Protein AF-A0A7S1XA30-F1 (afdb_monomer_lite)

Radius of gyration: 25.54 Å; chains: 1; bounding box: 77×60×71 Å

Secondary structure (DSSP, 8-state):
-----------TTSTT---HHHHHHHHHHHHHH-HHHHHHHHHH---S-HHHHHHHHHHTT-HHHHHHHHHHTT-HHHHHHHHHHHHHHHHHHHHHHHHTT--PPPGGG--------------------TTHHHHHHHHHHHHHHHHHHHHHHHHHH-SSTT-HHHHHHHHHHHHHHH-

InterPro domains:
  IPR045111 Vacuolar protein sorting-associated protein Vps41/Vps8 [PTHR12616] (20-176)

Foldseek 3Di:
DDDDDPPDPPDPPVVPPCQQVNVLVVLLVCLVPPLPCNQVVVVVDDSYDLVSSLVSCVVSVSLLSNLVSCVVVVVLVVSLVSLLVQLLVLLVQLVCLVVVCLDDDDCPVVPDDDDDDDDPDDDDPPPPSPPSVVSSVVSVVSNVVSLVSLVVSLVVPPPDPPPPVSVVSVVSSVVSNVD

Structure (mmCIF, N/CA/C/O backbone):
data_AF-A0A7S1XA30-F1
#
_entry.id   AF-A0A7S1XA30-F1
#
loop_
_atom_site.group_PDB
_atom_site.id
_atom_site.type_symbol
_atom_site.label_atom_id
_atom_site.label_alt_id
_atom_site.label_comp_id
_atom_site.label_asym_id
_atom_site.label_entity_id
_atom_site.label_seq_id
_atom_site.pdbx_PDB_ins_code
_atom_site.Cartn_x
_atom_site.Cartn_y
_atom_site.Cartn_z
_atom_site.occupancy
_atom_site.B_iso_or_equiv
_atom_site.auth_seq_id
_atom_site.auth_comp_id
_atom_site.auth_asym_id
_atom_site.auth_atom_id
_atom_site.pdbx_PDB_model_num
ATOM 1 N N . GLU A 1 1 ? 41.748 -43.671 -12.932 1.00 40.62 1 GLU A N 1
ATOM 2 C CA . GLU A 1 1 ? 41.383 -42.267 -12.679 1.00 40.62 1 GLU A CA 1
ATOM 3 C C . GLU A 1 1 ? 40.830 -41.701 -13.974 1.00 40.62 1 GLU A C 1
ATOM 5 O O . GLU A 1 1 ? 41.580 -41.204 -14.795 1.00 40.62 1 GLU A O 1
ATOM 10 N N . GLU A 1 2 ? 39.534 -41.874 -14.199 1.00 37.91 2 GLU A N 1
ATOM 11 C CA . GLU A 1 2 ? 38.796 -41.146 -15.232 1.00 37.91 2 GLU A CA 1
ATOM 12 C C . GLU A 1 2 ? 37.573 -40.587 -14.508 1.00 37.91 2 GLU A C 1
ATOM 14 O O . GLU A 1 2 ? 36.704 -41.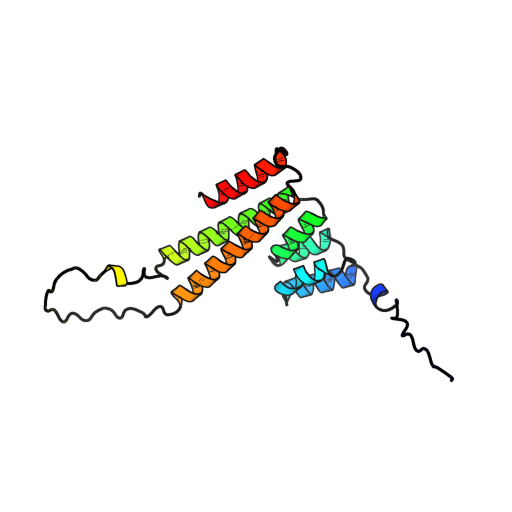339 -14.073 1.00 37.91 2 GLU A O 1
ATOM 19 N N . GLY A 1 3 ? 37.613 -39.287 -14.219 1.00 41.75 3 GLY A N 1
ATOM 20 C CA . GLY A 1 3 ? 36.531 -38.556 -13.576 1.00 41.75 3 GLY A CA 1
ATOM 21 C C . GLY A 1 3 ? 35.708 -37.851 -14.643 1.00 41.75 3 GLY A C 1
ATOM 22 O O . GLY A 1 3 ? 36.200 -36.926 -15.284 1.00 41.75 3 GLY A O 1
ATOM 23 N N . GLU A 1 4 ? 34.474 -38.308 -14.832 1.00 46.12 4 GLU A N 1
ATOM 24 C CA . GLU A 1 4 ? 33.430 -37.593 -15.561 1.00 46.12 4 GLU A CA 1
ATOM 25 C C . GLU A 1 4 ? 33.047 -36.331 -14.779 1.00 46.12 4 GLU A C 1
ATOM 27 O O . GLU A 1 4 ? 32.462 -36.419 -13.699 1.00 46.12 4 GLU A O 1
ATOM 32 N N . ASP A 1 5 ? 33.358 -35.154 -15.321 1.00 39.91 5 ASP A N 1
ATOM 33 C CA . ASP A 1 5 ? 32.868 -33.883 -14.789 1.00 39.91 5 ASP A CA 1
ATOM 34 C C . ASP A 1 5 ? 31.610 -33.466 -15.566 1.00 39.91 5 ASP A C 1
ATOM 36 O O . ASP A 1 5 ? 31.650 -32.756 -16.574 1.00 39.91 5 ASP A O 1
ATOM 40 N N . VAL A 1 6 ? 30.465 -33.983 -15.115 1.00 50.81 6 VAL A N 1
ATOM 41 C CA . VAL A 1 6 ? 29.132 -33.523 -15.517 1.00 50.81 6 VAL A CA 1
ATOM 42 C C . VAL A 1 6 ? 28.823 -32.264 -14.710 1.00 50.81 6 VAL A C 1
ATOM 44 O O . VAL A 1 6 ? 28.138 -32.303 -13.689 1.00 50.81 6 VAL A O 1
ATOM 47 N N . THR A 1 7 ? 29.311 -31.114 -15.172 1.00 49.78 7 THR A N 1
ATOM 48 C CA . THR A 1 7 ? 28.771 -29.829 -14.720 1.00 49.78 7 THR A CA 1
ATOM 49 C C . THR A 1 7 ? 27.597 -29.456 -15.613 1.00 49.78 7 THR A C 1
ATOM 51 O O . THR A 1 7 ? 27.732 -29.065 -16.771 1.00 49.78 7 THR A O 1
ATOM 54 N N . GLY A 1 8 ? 26.402 -29.652 -15.053 1.00 41.84 8 GLY A N 1
ATOM 55 C CA . GLY A 1 8 ? 25.130 -29.286 -15.654 1.00 41.84 8 GLY A CA 1
ATOM 56 C C . GLY A 1 8 ? 25.124 -27.823 -16.082 1.00 41.84 8 GLY A C 1
ATOM 57 O O . GLY A 1 8 ? 24.983 -26.916 -15.261 1.00 41.84 8 GLY A O 1
ATOM 58 N N . GLY A 1 9 ? 25.230 -27.610 -17.393 1.00 38.59 9 GLY A N 1
ATOM 59 C CA . GLY A 1 9 ? 24.891 -26.353 -18.035 1.00 38.59 9 GLY A CA 1
ATOM 60 C C . GLY A 1 9 ? 23.423 -26.054 -17.762 1.00 38.59 9 GLY A C 1
ATOM 61 O O . GLY A 1 9 ? 22.527 -26.601 -18.404 1.00 38.59 9 GLY A O 1
ATOM 62 N N . ARG A 1 10 ? 23.167 -25.205 -16.766 1.00 47.19 10 ARG A N 1
ATOM 63 C CA . ARG A 1 10 ? 21.845 -24.646 -16.504 1.00 47.19 10 ARG A CA 1
ATOM 64 C C . ARG A 1 10 ? 21.447 -23.870 -17.757 1.00 47.19 10 ARG A C 1
ATOM 66 O O . ARG A 1 10 ? 22.035 -22.839 -18.066 1.00 47.19 10 ARG A O 1
ATOM 73 N N . SER A 1 11 ? 20.515 -24.442 -18.513 1.00 41.44 11 SER A N 1
ATOM 74 C CA . SER A 1 11 ? 20.101 -23.942 -19.820 1.00 41.44 11 SER A CA 1
ATOM 75 C C . SER A 1 11 ? 19.668 -22.469 -19.729 1.00 41.44 11 SER A C 1
ATOM 77 O O . SER A 1 11 ? 18.714 -22.175 -19.005 1.00 41.44 11 SER A O 1
ATOM 79 N N . PRO A 1 12 ? 20.314 -21.536 -20.455 1.00 46.25 12 PRO A N 1
ATOM 80 C CA . PRO A 1 12 ? 19.911 -20.128 -20.489 1.00 46.25 12 PRO A CA 1
ATOM 81 C C . PRO A 1 12 ? 18.629 -19.890 -21.313 1.00 46.25 12 PRO A C 1
ATOM 83 O O . PRO A 1 12 ? 18.153 -18.763 -21.400 1.00 46.25 12 PRO A O 1
ATOM 86 N N . ALA A 1 13 ? 18.052 -20.935 -21.919 1.00 42.06 13 ALA A N 1
ATOM 87 C CA . ALA A 1 13 ? 16.933 -20.816 -22.853 1.00 42.06 13 ALA A CA 1
ATOM 88 C C . ALA A 1 13 ? 15.549 -20.685 -22.189 1.00 42.06 13 ALA A C 1
ATOM 90 O O . ALA A 1 13 ? 14.636 -20.150 -22.808 1.00 42.06 13 ALA A O 1
ATOM 91 N N . ALA A 1 14 ? 15.368 -21.145 -20.945 1.00 44.53 14 ALA A N 1
ATOM 92 C CA . ALA A 1 14 ? 14.054 -21.088 -20.289 1.00 44.53 14 ALA A CA 1
ATOM 93 C C . ALA A 1 14 ? 13.674 -19.664 -19.847 1.00 44.53 14 ALA A C 1
ATOM 95 O O . ALA A 1 14 ? 12.500 -19.309 -19.843 1.00 44.53 14 ALA A O 1
ATOM 96 N N . SER A 1 15 ? 14.667 -18.835 -19.519 1.00 50.72 15 SER A N 1
ATOM 97 C CA . SER A 1 15 ? 14.459 -17.466 -19.033 1.00 50.72 15 SER A CA 1
ATOM 98 C C . SER A 1 15 ? 14.214 -16.447 -20.152 1.00 50.72 15 SER A C 1
ATOM 100 O O . SER A 1 15 ? 13.807 -15.328 -19.868 1.00 50.72 15 SER A O 1
ATOM 102 N N . ALA A 1 16 ? 14.469 -16.816 -21.412 1.00 48.78 16 ALA A N 1
ATOM 103 C CA . ALA A 1 16 ? 14.397 -15.918 -22.568 1.00 48.78 16 ALA A CA 1
ATOM 104 C C . ALA A 1 16 ? 13.081 -16.024 -23.369 1.00 48.78 16 ALA A C 1
ATOM 106 O O . ALA A 1 16 ? 12.944 -15.356 -24.387 1.00 48.78 16 ALA A O 1
ATOM 107 N N . LEU A 1 17 ? 12.134 -16.874 -22.948 1.00 46.94 17 LEU A N 1
ATOM 108 C CA . LEU A 1 17 ? 10.893 -17.171 -23.689 1.00 46.94 17 LEU A CA 1
ATOM 109 C C . LEU A 1 17 ? 9.625 -16.533 -23.103 1.00 46.94 17 LEU A C 1
ATOM 111 O O . LEU A 1 17 ? 8.539 -16.732 -23.643 1.00 46.94 17 LEU A O 1
ATOM 115 N N . LEU A 1 18 ? 9.733 -15.786 -22.005 1.00 58.75 18 LEU A N 1
ATOM 116 C CA . LEU A 1 18 ? 8.613 -15.001 -21.499 1.00 58.75 18 LEU A CA 1
ATOM 117 C C . LEU A 1 18 ? 8.739 -13.592 -22.065 1.00 58.75 18 LEU A C 1
ATOM 119 O O . LEU A 1 18 ? 9.424 -12.749 -21.494 1.00 58.75 18 LEU A O 1
ATOM 123 N N . ASP A 1 19 ? 8.091 -13.362 -23.206 1.00 77.81 19 ASP A N 1
ATOM 124 C CA . ASP A 1 19 ? 7.884 -12.012 -23.726 1.00 77.81 19 ASP A CA 1
ATOM 125 C C . ASP A 1 19 ? 7.314 -11.112 -22.612 1.00 77.81 19 ASP A C 1
ATOM 127 O O . ASP A 1 19 ? 6.491 -11.576 -21.814 1.00 77.81 19 ASP A O 1
ATOM 131 N N . ASP A 1 20 ? 7.690 -9.825 -22.580 1.00 78.19 20 ASP A N 1
ATOM 132 C CA . ASP A 1 20 ? 7.172 -8.839 -21.609 1.00 78.19 20 ASP A CA 1
ATOM 133 C C . ASP A 1 20 ? 5.640 -8.927 -21.468 1.00 78.19 20 ASP A C 1
ATOM 135 O O . ASP A 1 20 ? 5.100 -8.899 -20.363 1.00 78.19 20 ASP A O 1
ATOM 139 N N . SER A 1 21 ? 4.939 -9.119 -22.592 1.00 82.44 21 SER A N 1
ATOM 140 C CA . SER A 1 21 ? 3.479 -9.251 -22.661 1.00 82.44 21 SER A CA 1
ATOM 141 C C . SER A 1 21 ? 2.942 -10.510 -21.971 1.00 82.44 21 SER A C 1
ATOM 143 O O . SER A 1 21 ? 1.859 -10.486 -21.383 1.00 82.44 21 SER A O 1
ATOM 145 N N . THR A 1 22 ? 3.690 -11.613 -22.013 1.00 86.12 22 THR A N 1
ATOM 146 C CA . THR A 1 22 ? 3.327 -12.862 -21.332 1.00 86.12 22 THR A CA 1
ATOM 147 C C . THR A 1 22 ? 3.497 -12.702 -19.826 1.00 86.12 22 THR A C 1
ATOM 149 O O . THR A 1 22 ? 2.633 -13.140 -19.062 1.00 86.12 22 THR A O 1
ATOM 152 N N . CYS A 1 23 ? 4.563 -12.022 -19.395 1.00 86.56 23 CYS A N 1
ATOM 153 C CA . CYS A 1 23 ? 4.779 -11.710 -17.985 1.00 86.56 23 CYS A CA 1
ATOM 154 C C . CYS A 1 23 ? 3.691 -10.769 -17.438 1.00 86.56 23 CYS A C 1
ATOM 156 O O . CYS A 1 23 ? 3.100 -11.046 -16.396 1.00 86.56 23 CYS A O 1
ATOM 158 N N . GLU A 1 24 ? 3.336 -9.714 -18.178 1.00 87.62 24 GLU A N 1
ATOM 159 C CA . GLU A 1 24 ? 2.239 -8.801 -17.825 1.00 87.62 24 GLU A CA 1
ATOM 160 C C . GLU A 1 24 ? 0.896 -9.530 -17.672 1.00 87.62 24 GLU A C 1
ATOM 162 O O . GLU A 1 24 ? 0.161 -9.307 -16.704 1.00 87.62 24 GLU A O 1
ATOM 167 N N . GLN A 1 25 ? 0.572 -10.427 -18.608 1.00 89.94 25 GLN A N 1
ATOM 168 C CA . GLN A 1 25 ? -0.655 -11.218 -18.541 1.00 89.94 25 GLN A CA 1
ATOM 169 C C . GLN A 1 25 ? -0.645 -12.164 -17.336 1.00 89.94 25 GLN A C 1
ATOM 171 O O . GLN A 1 25 ? -1.673 -12.324 -16.672 1.00 89.94 25 GLN A O 1
ATOM 176 N N . TYR A 1 26 ? 0.503 -12.773 -17.038 1.00 91.56 26 TYR A N 1
ATOM 177 C CA . TYR A 1 26 ? 0.666 -13.627 -15.868 1.00 91.56 26 TYR A CA 1
ATOM 178 C C . TYR A 1 26 ? 0.468 -12.843 -14.566 1.00 91.56 26 TYR A C 1
ATOM 180 O O . TYR A 1 26 ? -0.347 -13.252 -13.740 1.00 91.56 26 TYR A O 1
ATOM 188 N N . ILE A 1 27 ? 1.103 -11.675 -14.428 1.00 91.81 27 ILE A N 1
ATOM 189 C CA . ILE A 1 27 ? 0.928 -10.784 -13.271 1.00 91.81 27 ILE A CA 1
ATOM 190 C C . ILE A 1 27 ? -0.541 -10.375 -13.131 1.00 91.81 27 ILE A C 1
ATOM 192 O O . ILE A 1 27 ? -1.098 -10.468 -12.042 1.00 91.81 27 ILE A O 1
ATOM 196 N N . ARG A 1 28 ? -1.219 -10.013 -14.227 1.00 92.50 28 ARG A N 1
ATOM 197 C CA . ARG A 1 28 ? -2.654 -9.683 -14.198 1.00 92.50 28 ARG A CA 1
ATOM 198 C C . ARG A 1 28 ? -3.510 -10.853 -13.704 1.00 92.50 28 ARG A C 1
ATOM 200 O O . ARG A 1 28 ? -4.443 -10.652 -12.926 1.00 92.50 28 ARG A O 1
ATOM 207 N N . LEU A 1 29 ? -3.206 -12.078 -14.135 1.00 94.12 29 LEU A N 1
ATOM 208 C CA . LEU A 1 29 ? -3.872 -13.275 -13.616 1.00 94.12 29 LEU A CA 1
ATOM 209 C C . LEU A 1 29 ? -3.573 -13.473 -12.127 1.00 94.12 29 LEU A C 1
ATOM 211 O O . LEU A 1 29 ? -4.499 -13.738 -11.361 1.00 94.12 29 LEU A O 1
ATOM 215 N N . MET A 1 30 ? -2.321 -13.306 -11.702 1.00 93.88 30 MET A N 1
ATOM 216 C CA . MET A 1 30 ? -1.951 -13.394 -10.290 1.00 93.88 30 MET A CA 1
ATOM 217 C C . MET A 1 30 ? -2.692 -12.358 -9.447 1.00 93.88 30 MET A C 1
ATOM 219 O O . MET A 1 30 ? -3.243 -12.726 -8.418 1.00 93.88 30 MET A O 1
ATOM 223 N N . CYS A 1 31 ? -2.817 -11.109 -9.900 1.00 94.06 31 CYS A N 1
ATOM 224 C CA . CYS A 1 31 ? -3.597 -10.088 -9.198 1.00 94.06 31 CYS A CA 1
ATOM 225 C C . CYS A 1 31 ? -5.046 -10.534 -8.947 1.00 94.06 31 CYS A C 1
ATOM 227 O O . CYS A 1 31 ? -5.610 -10.247 -7.894 1.00 94.06 31 CYS A O 1
ATOM 229 N N . ARG A 1 32 ? -5.642 -11.278 -9.887 1.00 94.50 32 ARG A N 1
ATOM 230 C CA . ARG A 1 32 ? -7.017 -11.774 -9.771 1.00 94.50 32 ARG A CA 1
ATOM 231 C C . ARG A 1 32 ? -7.153 -13.032 -8.912 1.00 94.50 32 ARG A C 1
ATOM 233 O O . ARG A 1 32 ? -8.148 -13.167 -8.203 1.00 94.50 32 ARG A O 1
ATOM 240 N N . PHE A 1 33 ? -6.231 -13.981 -9.044 1.00 94.06 33 PHE A N 1
ATOM 241 C CA . PHE A 1 33 ? -6.378 -15.327 -8.473 1.00 94.06 33 PHE A CA 1
ATOM 242 C C . PHE A 1 33 ? -5.520 -15.563 -7.224 1.00 94.06 33 PHE A C 1
ATOM 244 O O . PHE A 1 33 ? -5.934 -16.321 -6.349 1.00 94.06 33 PHE A O 1
ATOM 251 N N . SER A 1 34 ? -4.378 -14.884 -7.119 1.00 93.44 34 SER A N 1
ATOM 252 C CA . SER A 1 34 ? -3.384 -15.035 -6.050 1.00 93.44 34 SER A CA 1
ATOM 253 C C . SER A 1 34 ? -2.714 -13.691 -5.704 1.00 93.44 34 SER A C 1
ATOM 255 O O . SER A 1 34 ? -1.502 -13.542 -5.873 1.00 93.44 34 SER A O 1
ATOM 257 N N . PRO A 1 35 ? -3.464 -12.687 -5.204 1.00 91.06 35 PRO A N 1
ATOM 258 C CA . PRO A 1 35 ? -2.938 -11.335 -4.987 1.00 91.06 35 PRO A CA 1
ATOM 259 C C . PRO A 1 35 ? -1.759 -11.285 -4.002 1.00 91.06 35 PRO A C 1
ATOM 261 O O . PRO A 1 35 ? -0.887 -10.436 -4.131 1.00 91.06 35 PRO A O 1
ATOM 264 N N . ARG A 1 36 ? -1.692 -12.227 -3.051 1.00 90.69 36 ARG A N 1
ATOM 265 C CA . ARG A 1 36 ? -0.623 -12.310 -2.038 1.00 90.69 36 ARG A CA 1
ATOM 266 C C . ARG A 1 36 ? 0.747 -12.685 -2.605 1.00 90.69 36 ARG A C 1
ATOM 268 O O . ARG A 1 36 ? 1.758 -12.357 -1.996 1.00 90.69 36 ARG A O 1
ATOM 275 N N . ASP A 1 37 ? 0.774 -13.360 -3.750 1.00 92.00 37 ASP A N 1
ATOM 276 C CA . ASP A 1 37 ? 2.010 -13.853 -4.363 1.00 92.00 37 ASP A CA 1
ATOM 277 C C . ASP A 1 37 ? 2.582 -12.858 -5.386 1.00 92.00 37 ASP A C 1
ATOM 279 O O . ASP A 1 37 ? 3.700 -13.033 -5.869 1.00 92.00 37 ASP A O 1
ATOM 283 N N . VAL A 1 38 ? 1.839 -11.788 -5.701 1.00 93.88 38 VAL A N 1
ATOM 284 C CA . VAL A 1 38 ? 2.231 -10.784 -6.700 1.00 93.88 38 VAL A CA 1
ATOM 285 C C . VAL A 1 38 ? 3.498 -10.049 -6.271 1.00 93.88 38 VAL A C 1
ATOM 287 O O . VAL A 1 38 ? 4.439 -9.961 -7.054 1.00 93.88 38 VAL A O 1
ATOM 290 N N . LEU A 1 39 ? 3.553 -9.536 -5.038 1.00 92.19 39 LEU A N 1
ATOM 291 C CA . LEU A 1 39 ? 4.723 -8.798 -4.556 1.00 92.19 39 LEU A CA 1
ATOM 292 C C . LEU A 1 39 ? 6.000 -9.666 -4.526 1.00 92.19 39 LEU A C 1
ATOM 294 O O . LEU A 1 39 ? 6.998 -9.223 -5.094 1.00 92.19 39 LEU A O 1
ATOM 298 N N . PRO A 1 40 ? 6.002 -10.889 -3.949 1.00 92.81 40 PRO A N 1
ATOM 299 C CA . PRO A 1 40 ? 7.153 -11.791 -4.034 1.00 92.81 40 PRO A CA 1
ATOM 300 C C . PRO A 1 40 ? 7.628 -12.025 -5.472 1.00 92.81 40 PRO A C 1
ATOM 302 O O . PRO A 1 40 ? 8.816 -11.896 -5.758 1.00 92.81 40 PRO A O 1
ATOM 305 N N . PHE A 1 41 ? 6.698 -12.270 -6.399 1.00 91.81 41 PHE A N 1
ATOM 306 C CA . PHE A 1 41 ? 7.029 -12.477 -7.807 1.00 91.81 41 PHE A CA 1
ATOM 307 C C . PHE A 1 41 ? 7.686 -11.242 -8.442 1.00 91.81 41 PHE A C 1
ATOM 309 O O . PHE A 1 41 ? 8.704 -11.361 -9.122 1.00 91.81 41 PHE A O 1
ATOM 316 N N . LEU A 1 42 ? 7.155 -10.043 -8.185 1.00 91.56 42 LEU A N 1
ATOM 317 C CA . LEU A 1 42 ? 7.733 -8.787 -8.680 1.00 91.56 42 LEU A CA 1
ATOM 318 C C . LEU A 1 42 ? 9.123 -8.486 -8.095 1.00 91.56 42 LEU A C 1
ATOM 320 O O . LEU A 1 42 ? 9.888 -7.745 -8.704 1.00 91.56 42 LEU A O 1
ATOM 324 N N . MET A 1 43 ? 9.447 -9.021 -6.915 1.00 89.56 43 MET A N 1
ATOM 325 C CA . MET A 1 43 ? 10.771 -8.874 -6.306 1.00 89.56 43 MET A CA 1
ATOM 326 C C . MET A 1 43 ? 11.797 -9.871 -6.861 1.00 89.56 43 MET A C 1
ATOM 328 O O . MET A 1 43 ? 12.985 -9.554 -6.901 1.00 89.56 43 MET A O 1
ATOM 332 N N . GLU A 1 44 ? 11.360 -11.068 -7.253 1.00 89.56 44 GLU A N 1
ATOM 333 C CA . GLU A 1 44 ? 12.227 -12.136 -7.775 1.00 89.56 44 GLU A CA 1
ATOM 334 C C . GLU A 1 44 ? 12.496 -12.013 -9.280 1.00 89.56 44 GLU A C 1
ATOM 336 O O . GLU A 1 44 ? 13.536 -12.461 -9.770 1.00 89.56 44 GLU A O 1
ATOM 341 N N . HIS A 1 45 ? 11.572 -11.398 -10.014 1.00 86.06 45 HIS A N 1
ATOM 342 C CA . HIS A 1 45 ? 11.659 -11.216 -11.456 1.00 86.06 45 HIS A CA 1
ATOM 343 C C . HIS A 1 45 ? 11.853 -9.740 -11.815 1.00 86.06 45 HIS A C 1
ATOM 345 O O . HIS A 1 45 ? 11.411 -8.851 -11.102 1.00 86.06 45 HIS A O 1
ATOM 351 N N . GLU A 1 46 ? 12.504 -9.459 -12.945 1.00 79.06 46 GLU A N 1
ATOM 352 C CA . GLU A 1 46 ? 12.667 -8.081 -13.453 1.00 79.06 46 GLU A CA 1
ATOM 353 C C . GLU A 1 46 ? 12.182 -7.904 -14.897 1.00 79.06 46 GLU A C 1
ATOM 355 O O . GLU A 1 46 ? 12.171 -6.798 -15.431 1.00 79.06 46 GLU A O 1
ATOM 360 N N . THR A 1 47 ? 11.759 -8.990 -15.541 1.00 82.75 47 THR A N 1
ATOM 361 C CA . THR A 1 47 ? 11.306 -9.012 -16.934 1.00 82.75 47 THR A CA 1
ATOM 362 C C . THR A 1 47 ? 9.821 -8.672 -17.009 1.00 82.75 47 THR A C 1
ATOM 364 O O . THR A 1 47 ? 8.983 -9.553 -17.193 1.00 82.75 47 THR A O 1
ATOM 367 N N . TYR A 1 48 ? 9.474 -7.409 -16.770 1.00 88.00 48 TYR A N 1
ATOM 368 C CA . TYR A 1 48 ? 8.114 -6.887 -16.917 1.00 88.00 48 TYR A CA 1
ATOM 369 C C . TYR A 1 48 ? 8.132 -5.365 -17.086 1.00 88.00 48 TYR A C 1
ATOM 371 O O . TYR A 1 48 ? 9.118 -4.699 -16.768 1.00 88.00 48 TYR A O 1
ATOM 379 N N . ARG A 1 49 ? 7.013 -4.782 -17.530 1.00 89.75 49 ARG A N 1
ATOM 380 C CA . ARG A 1 49 ? 6.843 -3.323 -17.607 1.00 89.75 49 ARG A CA 1
ATOM 381 C C . ARG A 1 49 ? 6.157 -2.792 -16.347 1.00 89.75 49 ARG A C 1
ATOM 383 O O . ARG A 1 49 ? 4.971 -3.073 -16.153 1.00 89.75 49 ARG A O 1
ATOM 390 N N . PRO A 1 50 ? 6.842 -1.996 -15.499 1.00 90.88 50 PRO A N 1
ATOM 391 C CA . PRO A 1 50 ? 6.284 -1.553 -14.221 1.00 90.88 50 PRO A CA 1
ATOM 392 C C . PRO A 1 50 ? 4.965 -0.783 -14.348 1.00 90.88 50 PRO A C 1
ATOM 394 O O . PRO A 1 50 ? 4.064 -1.001 -13.548 1.00 90.88 50 PRO A O 1
ATOM 397 N N . ALA A 1 51 ? 4.815 0.056 -15.378 1.00 91.25 51 ALA A N 1
ATOM 398 C CA . ALA A 1 51 ? 3.610 0.861 -15.585 1.00 91.25 51 ALA A CA 1
ATOM 399 C C . ALA A 1 51 ?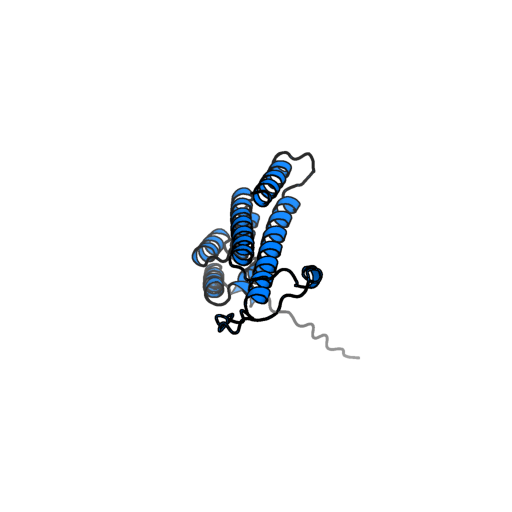 2.362 0.013 -15.901 1.00 91.25 51 ALA A C 1
ATOM 401 O O . ALA A 1 51 ? 1.285 0.266 -15.363 1.00 91.25 51 ALA A O 1
ATOM 402 N N . GLU A 1 52 ? 2.503 -1.020 -16.738 1.00 91.00 52 GLU A N 1
ATOM 403 C CA . GLU A 1 52 ? 1.395 -1.921 -17.084 1.00 91.00 52 GLU A CA 1
ATOM 404 C C . GLU A 1 52 ? 1.016 -2.821 -15.906 1.00 91.00 52 GLU A C 1
ATOM 406 O O . GLU A 1 52 ? -0.168 -3.022 -15.622 1.00 91.00 52 GLU A O 1
ATOM 411 N N . CYS A 1 53 ? 2.021 -3.304 -15.169 1.00 92.44 53 CYS A N 1
ATOM 412 C CA . CYS A 1 53 ? 1.810 -4.096 -13.961 1.00 92.44 53 CYS A CA 1
ATOM 413 C C . CYS A 1 53 ? 1.150 -3.261 -12.857 1.00 92.44 53 CYS A C 1
ATOM 415 O O . CYS A 1 53 ? 0.243 -3.747 -12.188 1.00 92.44 53 CYS A O 1
ATOM 417 N N . LEU A 1 54 ? 1.536 -1.988 -12.709 1.00 94.25 54 LEU A N 1
ATOM 418 C CA . LEU A 1 54 ? 0.942 -1.074 -11.734 1.00 94.25 54 LEU A CA 1
ATOM 419 C C . LEU A 1 54 ? -0.552 -0.887 -11.998 1.00 94.25 54 LEU A C 1
ATOM 421 O O . LEU A 1 54 ? -1.348 -0.967 -11.064 1.00 94.25 54 LEU A O 1
ATOM 425 N N . ARG A 1 55 ? -0.940 -0.707 -13.266 1.00 93.69 55 ARG A N 1
ATOM 426 C CA . ARG A 1 55 ? -2.352 -0.610 -13.650 1.00 93.69 55 ARG A CA 1
ATOM 427 C C . ARG A 1 55 ? -3.125 -1.872 -13.261 1.00 93.69 55 ARG A C 1
ATOM 429 O O . ARG A 1 55 ? -4.185 -1.761 -12.657 1.00 93.69 55 ARG A O 1
ATOM 436 N N . ALA A 1 56 ? -2.577 -3.056 -13.539 1.00 93.12 56 ALA A N 1
ATOM 437 C CA . ALA A 1 56 ? -3.208 -4.318 -13.149 1.00 93.12 56 ALA A CA 1
ATOM 438 C C . ALA A 1 56 ? -3.335 -4.462 -11.619 1.00 93.12 56 ALA A C 1
ATOM 440 O O . ALA A 1 56 ? -4.386 -4.870 -11.124 1.00 93.12 56 ALA A O 1
ATOM 441 N N . CYS A 1 57 ? -2.303 -4.081 -10.858 1.00 94.44 57 CYS A N 1
ATOM 442 C CA . CYS A 1 57 ? -2.350 -4.092 -9.395 1.00 94.44 57 CYS A CA 1
ATOM 443 C C . CYS A 1 57 ? -3.424 -3.138 -8.852 1.00 94.44 57 CYS A C 1
ATOM 445 O O . CYS A 1 57 ? -4.164 -3.513 -7.946 1.00 94.44 57 CYS A O 1
ATOM 447 N N . GLN A 1 58 ? -3.551 -1.935 -9.419 1.00 92.94 58 GLN A N 1
ATOM 448 C CA . GLN A 1 58 ? -4.568 -0.953 -9.024 1.00 92.94 58 GLN A CA 1
ATOM 449 C C . GLN A 1 58 ? -5.992 -1.407 -9.375 1.00 92.94 58 GLN A C 1
ATOM 451 O O . GLN A 1 58 ? -6.899 -1.237 -8.564 1.00 92.94 58 GLN A O 1
ATOM 456 N N . GLU A 1 59 ? -6.195 -2.021 -10.545 1.00 94.19 59 GLU A N 1
ATOM 457 C CA . GLU A 1 59 ? -7.494 -2.574 -10.965 1.00 94.19 59 GLU A CA 1
ATOM 458 C C . GLU A 1 59 ? -8.005 -3.675 -10.018 1.00 94.19 59 GLU A C 1
ATOM 460 O O . GLU A 1 59 ? -9.215 -3.841 -9.855 1.00 94.19 59 GLU A O 1
ATOM 465 N N . HIS A 1 60 ? -7.092 -4.412 -9.381 1.00 92.56 60 HIS A N 1
ATOM 466 C CA . HIS A 1 60 ? -7.396 -5.527 -8.482 1.00 92.56 60 HIS A CA 1
ATOM 467 C C . HIS A 1 60 ? -7.174 -5.218 -6.988 1.00 92.56 60 HIS A C 1
ATOM 469 O O . HIS A 1 60 ? -7.254 -6.131 -6.171 1.00 92.56 60 HIS A O 1
ATOM 475 N N . ASP A 1 61 ? -6.911 -3.957 -6.626 1.00 90.62 61 ASP A N 1
ATOM 476 C CA . ASP A 1 61 ? -6.617 -3.503 -5.252 1.00 90.62 61 ASP A CA 1
ATOM 477 C C . ASP A 1 61 ? -5.452 -4.255 -4.563 1.00 90.62 61 ASP A C 1
ATOM 479 O O . ASP A 1 61 ? -5.429 -4.467 -3.348 1.00 90.62 61 ASP A O 1
ATOM 483 N N . VAL A 1 62 ? -4.439 -4.654 -5.342 1.00 92.81 62 VAL A N 1
ATOM 484 C CA . VAL A 1 62 ? -3.198 -5.270 -4.838 1.00 92.81 62 VAL A CA 1
ATOM 485 C C . VAL A 1 62 ? -2.225 -4.165 -4.422 1.00 92.81 62 VAL A C 1
ATOM 487 O O . VAL A 1 62 ? -1.299 -3.791 -5.149 1.00 92.81 62 VAL A O 1
ATOM 490 N N . ARG A 1 63 ? -2.511 -3.567 -3.265 1.00 91.25 63 ARG A N 1
ATOM 491 C CA . ARG A 1 63 ? -1.889 -2.316 -2.803 1.00 91.25 63 ARG A CA 1
ATOM 492 C C . ARG A 1 63 ? -0.398 -2.433 -2.498 1.00 91.25 63 ARG A C 1
ATOM 494 O O . ARG A 1 63 ? 0.362 -1.540 -2.856 1.00 91.25 63 ARG A O 1
ATOM 501 N N . ASP A 1 64 ? 0.035 -3.531 -1.897 1.00 90.25 64 ASP A N 1
ATOM 502 C CA . ASP A 1 64 ? 1.440 -3.805 -1.575 1.00 90.25 64 ASP A CA 1
ATOM 503 C C . ASP A 1 64 ? 2.322 -3.882 -2.834 1.00 90.25 64 ASP A C 1
ATOM 505 O O . ASP A 1 64 ? 3.362 -3.222 -2.914 1.00 90.25 64 ASP A O 1
ATOM 509 N N . ALA A 1 65 ? 1.864 -4.606 -3.856 1.00 92.75 65 ALA A N 1
ATOM 510 C CA . ALA A 1 65 ? 2.516 -4.670 -5.160 1.00 92.75 65 ALA A CA 1
ATOM 511 C C . ALA A 1 65 ? 2.483 -3.320 -5.894 1.00 92.75 65 ALA A C 1
ATOM 513 O O . ALA A 1 65 ? 3.472 -2.932 -6.518 1.00 92.75 65 ALA A O 1
ATOM 514 N N . ALA A 1 66 ? 1.370 -2.582 -5.811 1.00 93.38 66 ALA A N 1
ATOM 515 C CA . ALA A 1 66 ? 1.259 -1.255 -6.411 1.00 93.38 66 ALA A CA 1
ATOM 516 C C . ALA A 1 66 ? 2.271 -0.272 -5.799 1.00 93.38 66 ALA A C 1
ATOM 518 O O . ALA A 1 66 ? 3.022 0.363 -6.536 1.00 93.38 66 ALA A O 1
ATOM 519 N N . VAL A 1 67 ? 2.352 -0.201 -4.466 1.00 92.44 67 VAL A N 1
ATOM 520 C CA . VAL A 1 67 ? 3.322 0.639 -3.739 1.00 92.44 67 VAL A CA 1
ATOM 521 C C . VAL A 1 67 ? 4.756 0.302 -4.153 1.00 92.44 67 VAL A C 1
ATOM 523 O O . VAL A 1 67 ? 5.524 1.206 -4.478 1.00 92.44 67 VAL A O 1
ATOM 526 N N . TYR A 1 68 ? 5.100 -0.987 -4.224 1.00 91.50 68 TYR A N 1
ATOM 527 C CA . TYR A 1 68 ? 6.422 -1.432 -4.670 1.00 91.50 68 TYR A CA 1
ATOM 528 C C . TYR A 1 68 ? 6.760 -0.960 -6.093 1.00 91.50 68 TYR A C 1
ATOM 530 O O . TYR A 1 68 ? 7.855 -0.450 -6.345 1.00 91.50 68 TYR A O 1
ATOM 538 N N . LEU A 1 69 ? 5.822 -1.099 -7.034 1.00 93.25 69 LEU A N 1
ATOM 539 C CA . LEU A 1 69 ? 6.021 -0.664 -8.419 1.00 93.25 69 LEU A CA 1
ATOM 540 C C . LEU A 1 69 ? 6.153 0.858 -8.531 1.00 93.25 69 LEU A C 1
ATOM 542 O O . LEU A 1 69 ? 6.994 1.332 -9.294 1.00 93.25 69 LEU A O 1
ATOM 546 N N . MET A 1 70 ? 5.384 1.615 -7.746 1.00 91.81 70 MET A N 1
ATOM 547 C CA . MET A 1 70 ? 5.493 3.075 -7.677 1.00 91.81 70 MET A CA 1
ATOM 548 C C . MET A 1 70 ? 6.873 3.506 -7.161 1.00 91.81 70 MET A C 1
ATOM 550 O O . MET A 1 70 ? 7.513 4.354 -7.784 1.00 91.81 70 MET A O 1
ATOM 554 N N . GLU A 1 71 ? 7.392 2.858 -6.109 1.00 90.06 71 GLU A N 1
ATOM 555 C CA . GLU A 1 71 ? 8.758 3.101 -5.624 1.00 90.06 71 GLU A CA 1
ATOM 556 C C . GLU A 1 71 ? 9.812 2.779 -6.695 1.00 90.06 71 GLU A C 1
ATOM 558 O O . GLU A 1 71 ? 10.725 3.578 -6.911 1.00 90.06 71 GLU A O 1
ATOM 563 N N . ARG A 1 72 ? 9.674 1.658 -7.423 1.00 89.38 72 ARG A N 1
ATOM 564 C CA . ARG A 1 72 ? 10.593 1.318 -8.531 1.00 89.38 72 ARG A CA 1
ATOM 565 C C . ARG A 1 72 ? 10.553 2.333 -9.671 1.00 89.38 72 ARG A C 1
ATOM 567 O O . ARG A 1 72 ? 11.573 2.553 -10.318 1.00 89.38 72 ARG A O 1
ATOM 574 N N . MET A 1 73 ? 9.392 2.923 -9.935 1.00 90.81 73 MET A N 1
ATOM 575 C CA . MET A 1 73 ? 9.216 3.956 -10.959 1.00 90.81 73 MET A CA 1
ATOM 576 C C . MET A 1 73 ? 9.691 5.345 -10.503 1.00 90.81 73 MET A C 1
ATOM 578 O O . MET A 1 73 ? 9.725 6.265 -11.318 1.00 90.81 73 MET A O 1
ATOM 582 N N . GLY A 1 74 ? 10.063 5.503 -9.229 1.00 86.94 74 GLY A N 1
ATOM 583 C CA . GLY A 1 74 ? 10.462 6.781 -8.640 1.00 86.94 74 GLY A CA 1
ATOM 584 C C . GLY A 1 74 ? 9.293 7.661 -8.186 1.00 86.94 74 GLY A C 1
ATOM 585 O O . GLY A 1 74 ? 9.525 8.782 -7.737 1.00 86.94 74 GLY A O 1
ATOM 586 N N . ASP A 1 75 ? 8.051 7.172 -8.247 1.00 89.38 75 ASP A N 1
ATOM 587 C CA . ASP A 1 75 ? 6.875 7.864 -7.704 1.00 89.38 75 ASP A CA 1
ATOM 588 C C . ASP A 1 75 ? 6.738 7.599 -6.196 1.00 89.38 75 ASP A C 1
ATOM 590 O O . ASP A 1 75 ? 5.840 6.901 -5.716 1.00 89.38 75 ASP A O 1
ATOM 594 N N . VAL A 1 76 ? 7.681 8.153 -5.433 1.00 87.12 76 VAL A N 1
ATOM 595 C CA . VAL A 1 76 ? 7.738 8.003 -3.972 1.00 87.12 76 VAL A CA 1
ATOM 596 C C . VAL A 1 76 ? 6.514 8.627 -3.306 1.00 87.12 76 VAL A C 1
ATOM 598 O O . VAL A 1 76 ? 5.939 8.039 -2.392 1.00 87.12 76 VAL A O 1
ATOM 601 N N . GLN A 1 77 ? 6.091 9.803 -3.773 1.00 86.69 77 GLN A N 1
ATOM 602 C CA . GLN A 1 77 ? 4.966 10.533 -3.189 1.00 86.69 77 GLN A CA 1
ATOM 603 C C . GLN A 1 77 ? 3.645 9.789 -3.405 1.00 86.69 77 GLN A C 1
ATOM 605 O O . GLN A 1 77 ? 2.851 9.662 -2.472 1.00 86.69 77 GLN A O 1
ATOM 610 N N . GLY A 1 78 ? 3.416 9.228 -4.595 1.00 89.25 78 GLY A N 1
ATOM 611 C CA . GLY A 1 78 ? 2.243 8.400 -4.860 1.00 89.25 78 GLY A CA 1
ATOM 612 C C . GLY A 1 78 ? 2.254 7.082 -4.077 1.00 89.25 78 GLY A C 1
ATOM 613 O O . GLY A 1 78 ? 1.219 6.691 -3.520 1.00 89.25 78 GLY A O 1
ATOM 614 N N . ALA A 1 79 ? 3.416 6.427 -3.972 1.00 91.06 79 ALA A N 1
ATOM 615 C CA . ALA A 1 79 ? 3.588 5.219 -3.162 1.00 91.06 79 ALA A CA 1
ATOM 616 C C . ALA A 1 79 ? 3.256 5.494 -1.686 1.00 91.06 79 ALA A C 1
ATOM 618 O O . ALA A 1 79 ? 2.467 4.778 -1.060 1.00 91.06 79 ALA A O 1
ATOM 619 N N . PHE A 1 80 ? 3.796 6.589 -1.149 1.00 90.44 80 PHE A N 1
ATOM 620 C CA . PHE A 1 80 ? 3.567 7.007 0.225 1.00 90.44 80 PHE A CA 1
ATOM 621 C C . PHE A 1 80 ? 2.112 7.410 0.477 1.00 90.44 80 PHE A C 1
ATOM 623 O O . PHE A 1 80 ? 1.509 6.950 1.446 1.00 90.44 80 PHE A O 1
ATOM 630 N N . ALA A 1 81 ? 1.500 8.188 -0.419 1.00 90.94 81 ALA A N 1
ATOM 631 C CA . ALA A 1 81 ? 0.095 8.573 -0.311 1.00 90.94 81 ALA A CA 1
ATOM 632 C C . ALA A 1 81 ? -0.843 7.355 -0.313 1.00 90.94 81 ALA A C 1
ATOM 634 O O . ALA A 1 81 ? -1.839 7.340 0.415 1.00 90.94 81 ALA A O 1
ATOM 635 N N . THR A 1 82 ? -0.527 6.328 -1.106 1.00 92.19 82 THR A N 1
ATOM 636 C CA . THR A 1 82 ? -1.262 5.054 -1.109 1.00 92.19 82 THR A CA 1
ATOM 637 C C . THR A 1 82 ? -1.085 4.329 0.224 1.00 92.19 82 THR A C 1
ATOM 639 O O . THR A 1 82 ? -2.076 4.000 0.873 1.00 92.19 82 THR A O 1
ATOM 642 N N . SER A 1 83 ? 0.151 4.205 0.714 1.00 91.88 83 SER A N 1
ATOM 643 C CA . SER A 1 83 ? 0.419 3.581 2.015 1.00 91.88 83 SER A CA 1
ATOM 644 C C . SER A 1 83 ? -0.223 4.331 3.191 1.00 91.88 83 SER A C 1
ATOM 646 O O . SER A 1 83 ? -0.663 3.700 4.150 1.00 91.88 83 SER A O 1
ATOM 648 N N . LEU A 1 84 ? -0.319 5.663 3.140 1.00 92.19 84 LEU A N 1
ATOM 649 C CA . LEU A 1 84 ? -1.009 6.453 4.164 1.00 92.19 84 LEU A CA 1
ATOM 650 C C . LEU A 1 84 ? -2.516 6.206 4.167 1.00 92.19 84 LEU A C 1
ATOM 652 O O . LEU A 1 84 ? -3.118 6.143 5.239 1.00 92.19 84 LEU A O 1
ATOM 656 N N . LYS A 1 85 ? -3.146 6.065 2.994 1.00 91.88 85 LYS A N 1
ATOM 657 C CA . LYS A 1 85 ? -4.568 5.692 2.920 1.00 91.88 85 LYS A CA 1
ATOM 658 C C . LYS A 1 85 ? -4.802 4.348 3.607 1.00 91.88 85 LYS A C 1
ATOM 660 O O . LYS A 1 85 ? -5.758 4.227 4.368 1.00 91.88 85 LYS A O 1
ATOM 665 N N . ASP A 1 86 ? -3.895 3.395 3.419 1.00 91.56 86 ASP A N 1
ATOM 666 C CA . ASP A 1 86 ? -3.982 2.070 4.040 1.00 91.56 86 ASP A CA 1
ATOM 667 C C . ASP A 1 86 ? -3.870 2.138 5.558 1.00 91.56 86 ASP A C 1
ATOM 669 O O . ASP A 1 86 ? -4.675 1.531 6.267 1.00 91.56 86 ASP A O 1
ATOM 673 N N . VAL A 1 87 ? -2.928 2.941 6.062 1.00 92.69 87 VAL A N 1
ATOM 674 C CA . VAL A 1 87 ? -2.797 3.206 7.499 1.00 92.69 87 VAL A CA 1
ATOM 675 C C . VAL A 1 87 ? -4.097 3.798 8.048 1.00 92.69 87 VAL A C 1
ATOM 677 O O . VAL A 1 87 ? -4.639 3.251 9.006 1.00 92.69 87 VAL A O 1
ATOM 680 N N . LYS A 1 88 ? -4.666 4.832 7.414 1.00 92.12 88 LYS A N 1
ATOM 681 C CA . LYS A 1 88 ? -5.938 5.441 7.862 1.00 92.12 88 LYS A CA 1
ATOM 682 C C . LYS A 1 88 ? -7.084 4.440 7.900 1.00 92.12 88 LYS A C 1
ATOM 684 O O . LYS A 1 88 ? -7.814 4.386 8.886 1.00 92.12 88 LYS A O 1
ATOM 689 N N . LEU A 1 89 ? -7.241 3.650 6.837 1.00 91.62 89 LEU A N 1
ATOM 690 C CA . LEU A 1 89 ? -8.302 2.648 6.747 1.00 91.62 89 LEU A CA 1
ATOM 691 C C . LEU A 1 89 ? -8.158 1.588 7.839 1.00 91.62 89 LEU A C 1
ATOM 693 O O . LEU A 1 89 ? -9.140 1.265 8.500 1.00 91.62 89 LEU A O 1
ATOM 697 N N . SER A 1 90 ? -6.941 1.100 8.073 1.00 91.12 90 SER A N 1
ATOM 698 C CA . SER A 1 90 ? -6.688 0.093 9.106 1.00 91.12 90 SER A CA 1
ATOM 699 C C . SER A 1 90 ? -6.900 0.632 10.528 1.00 91.12 90 SER A C 1
ATOM 701 O O . SER A 1 90 ? -7.488 -0.054 11.361 1.00 91.12 90 SER A O 1
ATOM 703 N N . ILE A 1 91 ? -6.516 1.885 10.808 1.00 90.50 91 ILE A N 1
ATOM 704 C CA . ILE A 1 91 ? -6.805 2.545 12.091 1.00 90.50 91 ILE A CA 1
ATOM 705 C C . ILE A 1 91 ? -8.317 2.682 12.281 1.00 90.50 91 ILE A C 1
ATOM 707 O O . ILE A 1 91 ? -8.832 2.347 13.347 1.00 90.50 91 ILE A O 1
ATOM 711 N N . TYR A 1 92 ? -9.040 3.112 11.244 1.00 90.19 92 TYR A N 1
ATOM 712 C CA . TYR A 1 92 ? -10.497 3.210 11.282 1.00 90.19 92 TYR A CA 1
ATOM 713 C C . TYR A 1 92 ? -11.164 1.848 11.531 1.00 90.19 92 TYR A C 1
ATOM 715 O O . TYR A 1 92 ? -12.085 1.757 12.340 1.00 90.19 92 TYR A O 1
ATOM 723 N N . GLN A 1 93 ? -10.681 0.776 10.894 1.00 89.00 93 GLN A N 1
ATOM 724 C CA . GLN A 1 93 ? -11.174 -0.590 11.114 1.00 89.00 93 GLN A CA 1
ATOM 725 C C . GLN A 1 93 ? -10.953 -1.047 12.560 1.00 89.00 93 GLN A C 1
ATOM 727 O O . GLN A 1 93 ? -11.882 -1.556 13.188 1.00 89.00 93 GLN A O 1
ATOM 732 N N . VAL A 1 94 ? -9.773 -0.783 13.131 1.00 88.12 94 VAL A N 1
ATOM 733 C CA . VAL A 1 94 ? -9.492 -1.061 14.549 1.00 88.12 94 VAL A CA 1
ATOM 734 C C . VAL A 1 94 ? -10.419 -0.254 15.465 1.00 88.12 94 VAL A C 1
ATOM 736 O O . VAL A 1 94 ? -11.015 -0.820 16.381 1.00 88.12 94 VAL A O 1
ATOM 739 N N . GLN A 1 95 ? -10.590 1.049 15.221 1.00 87.94 95 GLN A N 1
ATOM 740 C CA . GLN A 1 95 ? -11.505 1.897 15.998 1.00 87.94 95 GLN A CA 1
ATOM 741 C C . GLN A 1 95 ? -12.945 1.370 15.935 1.00 87.94 95 GLN A C 1
ATOM 743 O O . GLN A 1 95 ? -13.616 1.280 16.964 1.00 87.94 95 GLN A O 1
ATOM 748 N N . LEU A 1 96 ? -13.411 0.980 14.747 1.00 86.06 96 LEU A N 1
ATOM 749 C CA . LEU A 1 96 ? -14.742 0.420 14.544 1.00 86.06 96 LEU A CA 1
ATOM 750 C C . LEU A 1 96 ? -14.922 -0.908 15.294 1.00 86.06 96 LEU A C 1
ATOM 752 O O . LEU A 1 96 ? -15.932 -1.081 15.980 1.00 86.06 96 LEU A O 1
ATOM 756 N N . ALA A 1 97 ? -13.949 -1.818 15.221 1.00 85.06 97 ALA A N 1
ATOM 757 C CA . ALA A 1 97 ? -13.977 -3.089 15.948 1.00 85.06 97 ALA A CA 1
ATOM 758 C C . ALA A 1 97 ? -14.051 -2.869 17.474 1.00 85.06 97 ALA A C 1
ATOM 760 O O . ALA A 1 97 ? -14.834 -3.516 18.174 1.00 85.06 97 ALA A O 1
ATOM 761 N N . VAL A 1 98 ? -13.313 -1.885 17.999 1.00 83.81 98 VAL A N 1
ATOM 762 C CA . VAL A 1 98 ? -13.375 -1.510 19.422 1.00 83.81 98 VAL A CA 1
ATOM 763 C C . VAL A 1 98 ? -14.740 -0.913 19.792 1.00 83.81 98 VAL A C 1
ATOM 765 O O . VAL A 1 98 ? -15.345 -1.327 20.783 1.00 83.81 98 VAL A O 1
ATOM 768 N N . LEU A 1 99 ? -15.255 0.034 19.000 1.00 79.69 99 LEU A N 1
ATOM 769 C CA . LEU A 1 99 ? -16.513 0.745 19.277 1.00 79.69 99 LEU A CA 1
ATOM 770 C C . LEU A 1 99 ? -17.756 -0.143 19.160 1.00 79.69 99 LEU A C 1
ATOM 772 O O . LEU A 1 99 ? -18.722 0.046 19.899 1.00 79.69 99 LEU A O 1
ATOM 776 N N . THR A 1 100 ? -17.740 -1.120 18.256 1.00 77.69 100 THR A N 1
ATOM 777 C CA . THR A 1 100 ? -18.846 -2.074 18.068 1.00 77.69 100 THR A CA 1
ATOM 778 C C . THR A 1 100 ? -18.904 -3.150 19.159 1.00 77.69 100 THR A C 1
ATOM 780 O O . THR A 1 100 ? -19.795 -3.999 19.136 1.00 77.69 100 THR A O 1
ATOM 783 N N . GLY A 1 101 ? -18.018 -3.090 20.162 1.00 61.78 101 GLY A N 1
ATOM 784 C CA . GLY A 1 101 ? -18.062 -3.974 21.325 1.00 61.78 101 GLY A CA 1
ATOM 785 C C . GLY A 1 101 ? -17.557 -5.385 21.033 1.00 61.78 101 GLY A C 1
ATOM 786 O O . GLY A 1 101 ? -17.932 -6.325 21.731 1.00 61.78 101 GLY A O 1
ATOM 787 N N . GLN A 1 102 ? -16.686 -5.543 20.033 1.00 55.50 102 GLN A N 1
ATOM 788 C CA . GLN A 1 102 ? -16.012 -6.811 19.750 1.00 55.50 102 GLN A CA 1
ATOM 789 C C . GLN A 1 102 ? -14.876 -7.139 20.741 1.00 55.50 102 GLN A C 1
ATOM 791 O O . GLN A 1 102 ? -14.240 -8.182 20.625 1.00 55.50 102 GLN A O 1
ATOM 796 N N . ALA A 1 103 ? -14.673 -6.309 21.769 1.00 45.66 103 ALA A N 1
ATOM 797 C CA . ALA A 1 103 ? -13.802 -6.584 22.906 1.00 45.66 103 ALA A CA 1
ATOM 798 C C . ALA A 1 103 ? -14.453 -6.113 24.221 1.00 45.66 103 ALA A C 1
ATOM 800 O O . ALA A 1 103 ? -14.657 -4.915 24.427 1.00 45.66 103 ALA A O 1
ATOM 801 N N . GLU A 1 104 ? -14.763 -7.037 25.140 1.00 46.31 104 GLU A N 1
ATOM 802 C CA . GLU A 1 104 ? -14.959 -6.672 26.549 1.00 46.31 104 GLU A CA 1
ATOM 803 C C . GLU A 1 104 ? -13.574 -6.482 27.193 1.00 46.31 104 GLU A C 1
ATOM 805 O O . GLU A 1 104 ? -12.714 -7.359 27.132 1.00 46.31 104 GLU A O 1
ATOM 810 N N . VAL A 1 105 ? -13.356 -5.338 27.850 1.00 51.94 105 VAL A N 1
ATOM 811 C CA . VAL A 1 105 ? -12.225 -5.142 28.770 1.00 51.94 105 VAL A CA 1
ATOM 812 C C . VAL A 1 105 ? -12.308 -6.228 29.855 1.00 51.94 105 VAL A C 1
ATOM 814 O O . VAL A 1 105 ? -13.389 -6.398 30.431 1.00 51.94 105 VAL A O 1
ATOM 817 N N . PRO A 1 106 ? -11.223 -6.972 30.154 1.00 45.72 106 PRO A N 1
ATOM 818 C CA . PRO A 1 106 ? -11.291 -8.134 31.031 1.00 45.72 106 PRO A CA 1
ATOM 819 C C . PRO A 1 106 ? -11.914 -7.789 32.388 1.00 45.72 106 PRO A C 1
ATOM 821 O O . PRO A 1 106 ? -11.526 -6.843 33.076 1.00 45.72 106 PRO A O 1
ATOM 824 N N . ALA A 1 107 ? -12.896 -8.604 32.777 1.00 49.47 107 ALA A N 1
ATOM 825 C CA . ALA A 1 107 ? -13.734 -8.453 33.964 1.00 49.47 107 ALA A CA 1
ATOM 826 C C . ALA A 1 107 ? -12.977 -8.477 35.311 1.00 49.47 107 ALA A C 1
ATOM 828 O O . ALA A 1 107 ? -13.598 -8.294 36.360 1.00 49.47 107 ALA A O 1
ATOM 829 N N . SER A 1 108 ? -11.651 -8.650 35.318 1.00 50.75 108 SER A N 1
ATOM 830 C CA . SER A 1 108 ? -10.827 -8.644 36.533 1.00 50.75 108 SER A CA 1
ATOM 831 C C . SER A 1 108 ? -10.803 -7.291 37.257 1.00 50.75 108 SER A C 1
ATOM 833 O O . SER A 1 108 ? -10.401 -7.239 38.414 1.00 50.75 108 SER A O 1
ATOM 835 N N . ALA A 1 109 ? -11.285 -6.211 36.632 1.00 50.69 109 ALA A N 1
ATOM 836 C CA . ALA A 1 109 ? -11.446 -4.904 37.276 1.00 50.69 109 ALA A CA 1
ATOM 837 C C . ALA A 1 109 ? -12.803 -4.707 37.988 1.00 50.69 109 ALA A C 1
ATOM 839 O O . ALA A 1 109 ? -13.001 -3.696 38.659 1.00 50.69 109 ALA A O 1
ATOM 840 N N . ARG A 1 110 ? -13.763 -5.637 37.853 1.00 50.53 110 ARG A N 1
ATOM 841 C CA . ARG A 1 110 ? -15.137 -5.458 38.370 1.00 50.53 110 ARG A CA 1
ATOM 842 C C . ARG A 1 110 ? -15.386 -6.035 39.761 1.00 50.53 110 ARG A C 1
ATOM 844 O O . ARG A 1 110 ? -16.471 -5.842 40.308 1.00 50.53 110 ARG A O 1
ATOM 851 N N . GLN A 1 111 ? -14.415 -6.722 40.355 1.00 50.97 111 GLN A N 1
ATOM 852 C CA . GLN A 1 111 ? -14.607 -7.352 41.657 1.00 50.97 111 GLN A CA 1
ATOM 853 C C . GLN A 1 111 ? -14.223 -6.415 42.802 1.00 50.97 111 GLN A C 1
ATOM 855 O O . GLN A 1 111 ? -13.223 -6.627 43.473 1.00 50.97 111 GLN A O 1
ATOM 860 N N . GLN A 1 112 ? -15.051 -5.395 43.034 1.00 49.06 112 GLN A N 1
ATOM 861 C CA . GLN A 1 112 ? -15.256 -4.797 44.357 1.00 49.06 112 GLN A CA 1
ATOM 862 C C . GLN A 1 112 ? -16.514 -3.920 44.328 1.00 49.06 112 GLN A C 1
ATOM 864 O O . GLN A 1 112 ? -16.478 -2.741 43.995 1.00 49.06 112 GLN A O 1
ATOM 869 N N . GLY A 1 113 ? -17.659 -4.527 44.643 1.00 42.25 113 GLY A N 1
ATOM 870 C CA . GLY A 1 113 ? -18.940 -3.825 44.688 1.00 42.25 113 GLY A CA 1
ATOM 871 C C . GLY A 1 113 ? -20.094 -4.732 45.099 1.00 42.25 113 GLY A C 1
ATOM 872 O O . GLY A 1 113 ? -20.844 -5.180 44.248 1.00 42.25 113 GLY A O 1
ATOM 873 N N . LEU A 1 114 ? -20.136 -5.028 46.401 1.00 43.12 114 LEU A N 1
ATOM 874 C CA . LEU A 1 114 ? -21.253 -5.418 47.278 1.00 43.12 114 LEU A CA 1
ATOM 875 C C . LEU A 1 114 ? -22.522 -6.106 46.720 1.00 43.12 114 LEU A C 1
ATOM 877 O O . LEU A 1 114 ? -23.165 -5.701 45.761 1.00 43.12 114 LEU A O 1
ATOM 881 N N . MET A 1 115 ? -22.926 -7.122 47.484 1.00 44.84 115 MET A N 1
ATOM 882 C CA . MET A 1 115 ? -24.124 -7.946 47.351 1.00 44.84 115 MET A CA 1
ATOM 883 C C . MET A 1 115 ? -25.428 -7.137 47.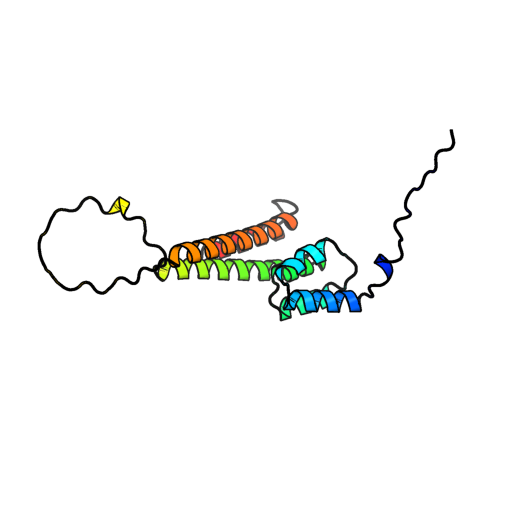244 1.00 44.84 115 MET A C 1
ATOM 885 O O . MET A 1 115 ? -25.712 -6.308 48.103 1.00 44.84 115 MET A O 1
ATOM 889 N N . ALA A 1 116 ? -26.287 -7.490 46.284 1.00 42.00 116 ALA A N 1
ATOM 890 C CA . ALA A 1 116 ? -27.725 -7.249 46.375 1.00 42.00 116 ALA A CA 1
ATOM 891 C C . ALA A 1 116 ? -28.491 -8.372 45.660 1.00 42.00 116 ALA A C 1
ATOM 893 O O . ALA A 1 116 ? -28.242 -8.697 44.501 1.00 42.00 116 ALA A O 1
ATOM 894 N N . GLN A 1 117 ? -29.382 -9.010 46.415 1.00 46.72 117 GLN A N 1
ATOM 895 C CA . GLN A 1 117 ? -30.180 -10.165 46.026 1.00 46.72 117 GLN A CA 1
ATOM 896 C C . GLN A 1 117 ? -31.357 -9.790 45.113 1.00 46.72 117 GLN A C 1
ATOM 898 O O . GLN A 1 117 ? -31.937 -8.718 45.227 1.00 46.72 117 GLN A O 1
ATOM 903 N N . SER A 1 118 ? -31.775 -10.792 44.334 1.00 46.78 118 SER A N 1
ATOM 904 C CA . SER A 1 118 ? -33.142 -11.043 43.863 1.00 46.78 118 SER A CA 1
ATOM 905 C C . SER A 1 118 ? -33.765 -10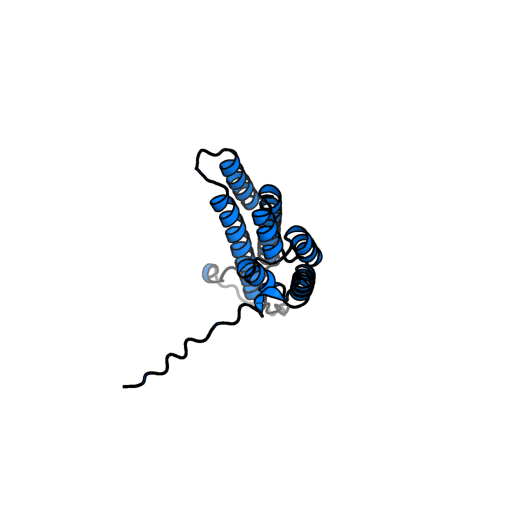.071 42.851 1.00 46.78 118 SER A C 1
ATOM 907 O O . SER A 1 118 ? -34.433 -9.110 43.214 1.00 46.78 118 SER A O 1
ATOM 909 N N . ASN A 1 119 ? -33.736 -10.464 41.571 1.00 43.09 119 ASN A N 1
ATOM 910 C CA . ASN A 1 119 ? -34.970 -10.534 40.782 1.00 43.09 119 ASN A CA 1
ATOM 911 C C . ASN A 1 119 ? -34.811 -11.484 39.582 1.00 43.09 119 ASN A C 1
ATOM 913 O O . ASN A 1 119 ? -33.917 -11.312 38.753 1.00 43.09 119 ASN A O 1
ATOM 917 N N . ARG A 1 120 ? -35.685 -12.495 39.473 1.00 48.31 120 ARG A N 1
ATOM 918 C CA . ARG A 1 120 ? -35.798 -13.368 38.291 1.00 48.31 120 ARG A CA 1
ATOM 919 C C . ARG A 1 120 ? -36.492 -12.600 37.160 1.00 48.31 120 ARG A C 1
ATOM 921 O O . ARG A 1 120 ? -37.660 -12.824 36.871 1.00 48.31 120 ARG A O 1
ATOM 928 N N . GLY A 1 121 ? -35.757 -11.698 36.520 1.00 39.56 121 GLY A N 1
ATOM 929 C CA . GLY A 1 121 ? -36.060 -11.211 35.179 1.00 39.56 121 GLY A CA 1
ATOM 930 C C . GLY A 1 121 ? -35.218 -11.999 34.185 1.00 39.56 121 GLY A C 1
ATOM 931 O O . GLY A 1 121 ? -34.001 -12.065 34.329 1.00 39.56 121 GLY A O 1
ATOM 932 N N . ARG A 1 122 ? -35.859 -12.641 33.206 1.00 48.09 122 ARG A N 1
ATOM 933 C CA . ARG A 1 122 ? -35.203 -13.326 32.085 1.00 48.09 122 ARG A CA 1
ATOM 934 C C . ARG A 1 122 ? -34.229 -12.347 31.423 1.00 48.09 122 ARG A C 1
ATOM 936 O O . ARG A 1 122 ? -34.664 -11.431 30.732 1.00 48.09 122 ARG A O 1
ATOM 943 N N . ALA A 1 123 ? -32.932 -12.519 31.676 1.00 44.25 123 ALA A N 1
ATOM 944 C CA . ALA A 1 123 ? -31.898 -11.749 31.004 1.00 44.25 123 ALA A CA 1
ATOM 945 C C . ALA A 1 123 ? -32.056 -11.955 29.488 1.00 44.25 123 ALA A C 1
ATOM 947 O O . ALA A 1 123 ? -32.286 -13.097 29.064 1.00 44.25 123 ALA A O 1
ATOM 948 N N . PRO A 1 124 ? -31.963 -10.899 28.660 1.00 45.53 124 PRO A N 1
ATOM 949 C CA . PRO A 1 124 ? -31.844 -11.104 27.228 1.00 45.53 124 PRO A CA 1
ATOM 950 C C . PRO A 1 124 ? -30.611 -11.979 27.008 1.00 45.53 124 PRO A C 1
ATOM 952 O O . PRO A 1 124 ? -29.566 -11.757 27.625 1.00 45.53 124 PRO A O 1
ATOM 955 N N . ALA A 1 125 ? -30.764 -13.021 26.193 1.00 40.09 125 ALA A N 1
ATOM 956 C CA . ALA A 1 125 ? -29.661 -13.876 25.800 1.00 40.09 125 ALA A CA 1
ATOM 957 C C . ALA A 1 125 ? -28.538 -12.981 25.266 1.00 40.09 125 ALA A C 1
ATOM 959 O O . ALA A 1 125 ? -28.673 -12.378 24.202 1.00 40.09 125 ALA A O 1
ATOM 960 N N . ARG A 1 126 ? -27.449 -12.855 26.032 1.00 51.72 126 ARG A N 1
ATOM 961 C CA . ARG A 1 126 ? -26.209 -12.282 25.525 1.00 51.72 126 ARG A CA 1
ATOM 962 C C . ARG A 1 126 ? -25.773 -13.206 24.400 1.00 51.72 126 ARG A C 1
ATOM 964 O O . ARG A 1 126 ? -25.409 -14.354 24.655 1.00 51.72 126 ARG A O 1
ATOM 971 N N . ILE A 1 127 ? -25.883 -12.728 23.165 1.00 49.34 127 ILE A N 1
ATOM 972 C CA . ILE A 1 127 ? -25.271 -13.380 22.015 1.00 49.34 127 ILE A CA 1
ATOM 973 C C . ILE A 1 127 ? -23.789 -13.487 22.368 1.00 49.34 127 ILE A C 1
ATOM 975 O O . ILE A 1 127 ? -23.113 -12.485 22.585 1.00 49.34 127 ILE A O 1
ATOM 979 N N . SER A 1 128 ? -23.317 -14.717 22.550 1.00 47.50 128 SER A N 1
ATOM 980 C CA . SER A 1 128 ? -21.914 -14.993 22.814 1.00 47.50 128 SER A CA 1
ATOM 981 C C . SER A 1 128 ? -21.146 -14.651 21.537 1.00 47.50 128 SER A C 1
ATOM 983 O O . SER A 1 128 ? -21.060 -15.464 20.619 1.00 47.50 128 SER A O 1
ATOM 985 N N . HIS A 1 129 ? -20.644 -13.418 21.437 1.00 50.38 129 HIS A N 1
ATOM 986 C CA . HIS A 1 129 ? -19.789 -12.972 20.337 1.00 50.38 129 HIS A CA 1
ATOM 987 C C . HIS A 1 129 ? -18.383 -13.546 20.519 1.00 50.38 129 HIS A C 1
ATOM 989 O O . HIS A 1 129 ? -17.421 -12.843 20.801 1.00 50.38 129 HIS A O 1
ATOM 995 N N . ARG A 1 130 ? -18.258 -14.860 20.320 1.00 49.97 130 ARG A N 1
ATOM 996 C CA . ARG A 1 130 ? -16.978 -15.583 20.304 1.00 49.97 130 ARG A CA 1
ATOM 997 C C . ARG A 1 130 ? -16.097 -15.230 19.088 1.00 49.97 130 ARG A C 1
ATOM 999 O O . ARG A 1 130 ? -15.026 -15.800 18.938 1.00 49.97 130 ARG A O 1
ATOM 1006 N N . GLY A 1 131 ? -16.564 -14.332 18.214 1.00 56.06 131 GLY A N 1
ATOM 1007 C CA . GLY A 1 131 ? -15.860 -13.872 17.013 1.00 56.06 131 GLY A CA 1
ATOM 1008 C C . GLY A 1 131 ? -15.193 -12.498 17.134 1.00 56.06 131 GLY A C 1
ATOM 1009 O O . GLY A 1 131 ? -14.339 -12.194 16.314 1.00 56.06 131 GLY A O 1
ATOM 1010 N N . GLY A 1 132 ? -15.527 -11.693 18.151 1.00 64.06 132 GLY A N 1
ATOM 1011 C CA . GLY A 1 132 ? -15.065 -10.302 18.219 1.00 64.06 132 GLY A CA 1
ATOM 1012 C C . GLY A 1 132 ? -13.567 -10.144 18.504 1.00 64.06 132 GLY A C 1
ATOM 1013 O O . GLY A 1 132 ? -12.887 -9.359 17.852 1.00 64.06 132 GLY A O 1
ATOM 1014 N N . GLU A 1 133 ? -13.020 -10.946 19.423 1.00 69.06 133 GLU A N 1
ATOM 1015 C CA . GLU A 1 133 ? -11.595 -10.866 19.777 1.00 69.06 133 GLU A CA 1
ATOM 1016 C C . GLU A 1 133 ? -10.681 -11.274 18.612 1.00 69.06 133 GLU A C 1
ATOM 1018 O O . GLU A 1 133 ? -9.624 -10.678 18.412 1.00 69.06 133 GLU A O 1
ATOM 1023 N N . ALA A 1 134 ? -11.089 -12.274 17.824 1.00 77.81 134 ALA A N 1
ATOM 1024 C CA . ALA A 1 134 ? -10.336 -12.732 16.658 1.00 77.81 134 ALA A CA 1
ATOM 1025 C C . ALA A 1 134 ? -10.371 -11.709 15.511 1.00 77.81 134 ALA A C 1
ATOM 1027 O O . ALA A 1 134 ? -9.371 -11.531 14.819 1.00 77.81 134 ALA A O 1
ATOM 1028 N N . GLU A 1 135 ? -11.501 -11.022 15.337 1.00 80.31 135 GLU A N 1
ATOM 1029 C CA . GLU A 1 135 ? -11.682 -9.972 14.333 1.00 80.31 135 GLU A CA 1
ATOM 1030 C C . GLU A 1 135 ? -10.870 -8.720 14.691 1.00 80.31 135 GLU A C 1
ATOM 1032 O O . GLU A 1 135 ? -10.075 -8.251 13.879 1.00 80.31 135 GLU A O 1
ATOM 1037 N N . LEU A 1 136 ? -10.921 -8.272 15.952 1.00 84.62 136 LEU A N 1
ATOM 1038 C CA . LEU A 1 136 ? -10.061 -7.188 16.436 1.00 84.62 136 LEU A CA 1
ATOM 1039 C C . LEU A 1 136 ? -8.569 -7.533 16.301 1.00 84.62 136 LEU A C 1
ATOM 1041 O O . LEU A 1 136 ? -7.771 -6.689 15.894 1.00 84.62 136 LEU A O 1
ATOM 1045 N N . ALA A 1 137 ? -8.176 -8.768 16.625 1.00 87.44 137 ALA A N 1
ATOM 1046 C CA . ALA A 1 137 ? -6.792 -9.208 16.465 1.00 87.44 137 ALA A CA 1
ATOM 1047 C C . ALA A 1 137 ? -6.340 -9.164 14.996 1.00 87.44 137 ALA A C 1
ATOM 1049 O O . ALA A 1 137 ? -5.213 -8.741 14.724 1.00 87.44 137 ALA A O 1
ATOM 1050 N N . ALA A 1 138 ? -7.204 -9.554 14.053 1.00 88.19 138 ALA A N 1
ATOM 1051 C CA . ALA A 1 138 ? -6.920 -9.455 12.624 1.00 88.19 138 ALA A CA 1
ATOM 1052 C C . ALA A 1 138 ? -6.733 -7.993 12.187 1.00 88.19 138 ALA A C 1
ATOM 1054 O O . ALA A 1 138 ? -5.745 -7.686 11.517 1.00 88.19 138 ALA A O 1
ATOM 1055 N N . GLU A 1 139 ? -7.597 -7.081 12.641 1.00 89.81 139 GLU A N 1
ATOM 1056 C CA . GLU A 1 139 ? -7.472 -5.662 12.291 1.00 89.81 139 GLU A CA 1
ATOM 1057 C C . GLU A 1 139 ? -6.223 -5.002 12.883 1.00 89.81 139 GLU A C 1
ATOM 1059 O O . GLU A 1 139 ? -5.545 -4.227 12.207 1.00 89.81 139 GLU A O 1
ATOM 1064 N N . ILE A 1 140 ? -5.828 -5.372 14.104 1.00 89.94 140 ILE A N 1
ATOM 1065 C CA . ILE A 1 140 ? -4.557 -4.921 14.693 1.00 89.94 140 ILE A CA 1
ATOM 1066 C C . ILE A 1 140 ? -3.365 -5.420 13.864 1.00 89.94 140 ILE A C 1
ATOM 1068 O O . ILE A 1 140 ? -2.407 -4.673 13.641 1.00 89.94 140 ILE A O 1
ATOM 1072 N N . ILE A 1 141 ? -3.399 -6.674 13.400 1.00 91.50 141 ILE A N 1
ATOM 1073 C CA . ILE A 1 141 ? -2.341 -7.235 12.547 1.00 91.50 141 ILE A CA 1
ATOM 1074 C C . ILE A 1 141 ? -2.260 -6.467 11.221 1.00 91.50 141 ILE A C 1
ATOM 1076 O O . ILE A 1 141 ? -1.152 -6.101 10.814 1.00 91.50 141 ILE A O 1
ATOM 1080 N N . ASN A 1 142 ? -3.402 -6.178 10.591 1.00 89.06 142 ASN A N 1
ATOM 1081 C CA . ASN A 1 142 ? -3.482 -5.395 9.356 1.00 89.06 142 ASN A CA 1
ATOM 1082 C C . ASN A 1 142 ? -2.925 -3.979 9.554 1.00 89.06 142 ASN A C 1
ATOM 1084 O O . ASN A 1 142 ? -2.075 -3.536 8.779 1.00 89.06 142 ASN A O 1
ATOM 1088 N N . ALA A 1 143 ? -3.325 -3.297 10.632 1.00 91.06 143 ALA A N 1
ATOM 1089 C CA . ALA A 1 143 ? -2.834 -1.960 10.957 1.00 91.06 143 ALA A CA 1
ATOM 1090 C C . ALA A 1 143 ? -1.323 -1.937 11.192 1.00 91.06 143 ALA A C 1
ATOM 1092 O O . ALA A 1 143 ? -0.611 -1.072 10.675 1.00 91.06 143 ALA A O 1
ATOM 1093 N N . ARG A 1 144 ? -0.796 -2.938 11.905 1.00 93.19 144 ARG A N 1
ATOM 1094 C CA . ARG A 1 144 ? 0.649 -3.088 12.097 1.00 93.19 144 ARG A CA 1
ATOM 1095 C C . ARG A 1 144 ? 1.379 -3.295 10.768 1.00 93.19 144 ARG A C 1
ATOM 1097 O O . ARG A 1 144 ? 2.454 -2.722 10.584 1.00 93.19 144 ARG A O 1
ATOM 1104 N N . ALA A 1 145 ? 0.829 -4.100 9.860 1.00 90.06 145 ALA A N 1
ATOM 1105 C CA . ALA A 1 145 ? 1.421 -4.333 8.543 1.00 90.06 145 ALA A CA 1
ATOM 1106 C C . ALA A 1 145 ? 1.446 -3.047 7.697 1.00 90.06 145 ALA A C 1
ATOM 1108 O O . ALA A 1 145 ? 2.504 -2.688 7.176 1.00 90.06 145 ALA A O 1
ATOM 1109 N N . ALA A 1 146 ? 0.333 -2.307 7.646 1.00 90.25 146 ALA A N 1
ATOM 1110 C CA . ALA A 1 146 ? 0.238 -1.029 6.937 1.00 90.25 146 ALA A CA 1
ATOM 1111 C C . ALA A 1 146 ? 1.233 0.011 7.483 1.00 90.25 146 ALA A C 1
ATOM 1113 O O . ALA A 1 146 ? 1.975 0.629 6.717 1.00 90.25 146 ALA A O 1
ATOM 1114 N N . LEU A 1 147 ? 1.323 0.146 8.812 1.00 92.81 147 LEU A N 1
ATOM 1115 C CA . LEU A 1 147 ? 2.292 1.033 9.465 1.00 92.81 147 LEU A CA 1
ATOM 1116 C C . LEU A 1 147 ? 3.737 0.631 9.165 1.00 92.81 147 LEU A C 1
ATOM 1118 O O . LEU A 1 147 ? 4.572 1.486 8.881 1.00 92.81 147 LEU A O 1
ATOM 1122 N N . THR A 1 148 ? 4.041 -0.668 9.199 1.00 92.56 148 THR A N 1
ATOM 1123 C CA . THR A 1 148 ? 5.386 -1.175 8.889 1.00 92.56 148 THR A CA 1
ATOM 1124 C C . THR A 1 148 ? 5.777 -0.853 7.448 1.00 92.56 148 THR A C 1
ATOM 1126 O O . THR A 1 148 ? 6.916 -0.450 7.206 1.00 92.56 148 THR A O 1
ATOM 1129 N N . SER A 1 149 ? 4.834 -0.973 6.509 1.00 90.25 149 SER A N 1
ATOM 1130 C CA . SER A 1 149 ? 5.037 -0.588 5.110 1.00 90.25 149 SER A CA 1
ATOM 1131 C C . SER A 1 149 ? 5.360 0.905 4.980 1.00 90.25 149 SER A C 1
ATOM 1133 O O . SER A 1 149 ? 6.419 1.256 4.456 1.00 90.25 149 SER A O 1
ATOM 1135 N N . ALA A 1 150 ? 4.529 1.776 5.567 1.00 90.62 150 ALA A N 1
ATOM 1136 C CA . ALA A 1 150 ? 4.718 3.228 5.521 1.00 90.62 150 ALA A CA 1
ATOM 1137 C C . ALA A 1 150 ? 6.053 3.667 6.148 1.00 90.62 150 ALA A C 1
ATOM 1139 O O . ALA A 1 150 ? 6.794 4.452 5.559 1.00 90.62 150 ALA A O 1
ATOM 1140 N N . ILE A 1 151 ? 6.410 3.095 7.304 1.00 90.88 151 ILE A N 1
ATOM 1141 C CA . ILE A 1 151 ? 7.714 3.304 7.954 1.00 90.88 151 ILE A CA 1
ATOM 1142 C C . ILE A 1 151 ? 8.859 2.873 7.031 1.00 90.88 151 ILE A C 1
ATOM 1144 O O . ILE A 1 151 ? 9.897 3.535 6.978 1.00 90.88 151 ILE A O 1
ATOM 1148 N N . GLY A 1 152 ? 8.692 1.756 6.321 1.00 89.44 152 GLY A N 1
ATOM 1149 C CA . GLY A 1 152 ? 9.653 1.275 5.335 1.00 89.44 152 GLY A CA 1
ATOM 1150 C C . GLY A 1 152 ? 9.902 2.297 4.228 1.00 89.44 152 GLY A C 1
ATOM 1151 O O . GLY A 1 152 ? 11.063 2.581 3.933 1.00 89.44 152 GLY A O 1
ATOM 1152 N N . ILE A 1 153 ? 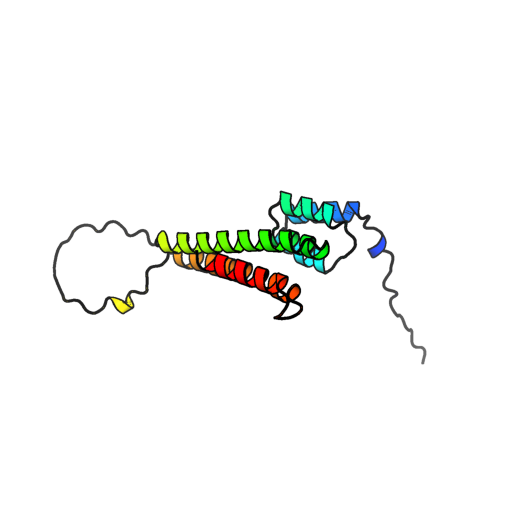8.837 2.892 3.681 1.00 87.38 153 ILE A N 1
ATOM 1153 C CA . ILE A 1 153 ? 8.924 3.946 2.658 1.00 87.38 153 ILE A CA 1
ATOM 1154 C C . ILE A 1 153 ? 9.663 5.164 3.219 1.00 87.38 153 ILE A C 1
ATOM 1156 O O . ILE A 1 153 ? 10.630 5.615 2.603 1.00 87.38 153 ILE A O 1
ATOM 1160 N N . CYS A 1 154 ? 9.291 5.652 4.410 1.00 88.12 154 CYS A N 1
ATOM 1161 C CA . CYS A 1 154 ? 9.982 6.784 5.032 1.00 88.12 154 CYS A CA 1
ATOM 1162 C C . CYS A 1 154 ? 11.476 6.488 5.209 1.00 88.12 154 CYS A C 1
ATOM 1164 O O . CYS A 1 154 ? 12.315 7.286 4.810 1.00 88.12 154 CYS A O 1
ATOM 1166 N N . LYS A 1 155 ? 11.840 5.312 5.736 1.00 87.25 155 LYS A N 1
ATOM 1167 C CA . LYS A 1 155 ? 13.248 4.927 5.941 1.00 87.25 155 LYS A CA 1
ATOM 1168 C C . LYS A 1 155 ? 14.051 4.837 4.645 1.00 87.25 155 LYS A C 1
ATOM 1170 O O . LYS A 1 155 ? 15.203 5.252 4.637 1.00 87.25 155 LYS A O 1
ATOM 1175 N N . ARG A 1 156 ? 13.479 4.276 3.575 1.00 85.56 156 ARG A N 1
ATOM 1176 C CA . ARG A 1 156 ? 14.166 4.145 2.277 1.00 85.56 156 ARG A CA 1
ATOM 1177 C C . ARG A 1 156 ? 14.402 5.497 1.607 1.00 85.56 156 ARG A C 1
ATOM 1179 O O . ARG A 1 156 ? 15.406 5.658 0.917 1.00 85.56 156 ARG A O 1
ATOM 1186 N N . ASN A 1 157 ? 13.492 6.444 1.822 1.00 79.38 157 ASN A N 1
ATOM 1187 C CA . ASN A 1 157 ? 13.512 7.743 1.155 1.00 79.38 157 ASN A CA 1
ATOM 1188 C C . ASN A 1 157 ? 14.136 8.858 2.010 1.00 79.38 157 ASN A C 1
ATOM 1190 O O . ASN A 1 157 ? 14.581 9.858 1.464 1.00 79.38 157 ASN A O 1
ATOM 1194 N N . CYS A 1 158 ? 14.293 8.657 3.321 1.00 81.69 158 CYS A N 1
ATOM 1195 C CA . CYS A 1 158 ? 15.093 9.529 4.181 1.00 81.69 158 CYS A CA 1
ATOM 1196 C C . CYS A 1 158 ? 16.572 9.140 4.102 1.00 81.69 158 CYS A C 1
ATOM 1198 O O . CYS A 1 158 ? 17.038 8.265 4.836 1.00 81.69 158 CYS A O 1
ATOM 1200 N N . ARG A 1 159 ? 17.336 9.802 3.228 1.00 66.44 159 ARG A N 1
ATOM 1201 C CA . ARG A 1 159 ? 18.787 9.560 3.107 1.00 66.44 159 ARG A CA 1
ATOM 1202 C C . ARG A 1 159 ? 19.591 10.154 4.271 1.00 66.44 159 ARG A C 1
ATOM 1204 O O . ARG A 1 159 ? 20.676 9.660 4.569 1.00 66.44 159 ARG A O 1
ATOM 1211 N N . ASN A 1 160 ? 19.071 11.192 4.929 1.00 62.44 160 ASN A N 1
ATOM 1212 C CA . ASN A 1 160 ? 19.651 11.827 6.114 1.00 62.44 160 ASN A CA 1
ATOM 1213 C C . ASN A 1 160 ? 18.541 12.505 6.942 1.00 62.44 160 ASN A C 1
ATOM 1215 O O . ASN A 1 160 ? 17.526 12.905 6.385 1.00 62.44 160 ASN A O 1
ATOM 1219 N N . ILE A 1 161 ? 18.740 12.667 8.253 1.00 58.06 161 ILE A N 1
ATOM 1220 C CA . ILE A 1 161 ? 17.796 13.349 9.160 1.00 58.06 161 ILE A CA 1
ATOM 1221 C C . ILE A 1 161 ? 17.582 14.815 8.748 1.00 58.06 161 ILE A C 1
ATOM 1223 O O . ILE A 1 161 ? 16.511 15.342 8.974 1.00 58.06 161 ILE A O 1
ATOM 1227 N N . ALA A 1 162 ? 18.566 15.450 8.105 1.00 59.59 162 ALA A N 1
ATOM 1228 C CA . ALA A 1 162 ? 18.479 16.838 7.636 1.00 59.59 162 ALA A CA 1
ATOM 1229 C C . ALA A 1 162 ? 17.769 17.014 6.275 1.00 59.59 162 ALA A C 1
ATOM 1231 O O . ALA A 1 162 ? 17.796 18.106 5.706 1.00 59.59 162 ALA A O 1
ATOM 1232 N N . ASP A 1 163 ? 17.214 15.943 5.709 1.00 73.81 163 ASP A N 1
ATOM 1233 C CA . ASP A 1 163 ? 16.483 15.995 4.448 1.00 73.81 163 ASP A CA 1
ATOM 1234 C C . ASP A 1 163 ? 15.034 16.419 4.714 1.00 73.81 163 ASP A C 1
ATOM 1236 O O . ASP A 1 163 ? 14.242 15.634 5.235 1.00 73.81 163 ASP A O 1
ATOM 1240 N N . HIS A 1 164 ? 14.692 17.666 4.381 1.00 73.25 164 HIS A N 1
ATOM 1241 C CA . HIS A 1 164 ? 13.35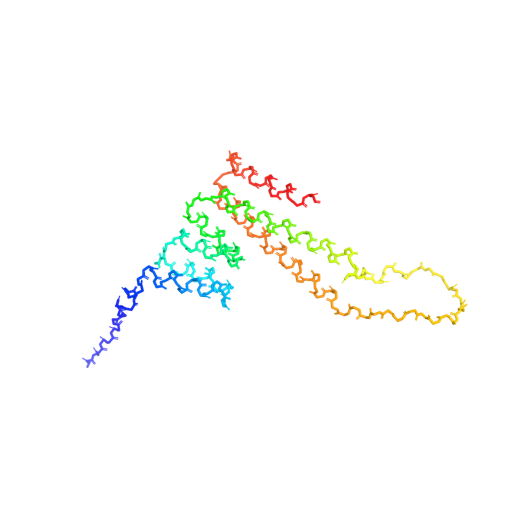7 18.230 4.613 1.00 73.25 164 HIS A CA 1
ATOM 1242 C C . HIS A 1 164 ? 12.254 17.383 3.959 1.00 73.25 164 HIS A C 1
ATOM 1244 O O . HIS A 1 164 ? 11.175 17.222 4.527 1.00 73.25 164 HIS A O 1
ATOM 1250 N N . GLU A 1 165 ? 12.520 16.804 2.782 1.00 71.44 165 GLU A N 1
ATOM 1251 C CA . GLU A 1 165 ? 11.564 15.918 2.107 1.00 71.44 165 GLU A CA 1
ATOM 1252 C C . GLU A 1 165 ? 11.350 14.622 2.901 1.00 71.44 165 GLU A C 1
ATOM 1254 O O . GLU A 1 165 ? 10.233 14.118 2.997 1.00 71.44 165 GLU A O 1
ATOM 1259 N N . GLY A 1 166 ? 12.407 14.111 3.536 1.00 77.56 166 GLY A N 1
ATOM 1260 C CA . GLY A 1 166 ? 12.330 12.961 4.427 1.00 77.56 166 GLY A CA 1
ATOM 1261 C C . GLY A 1 166 ? 11.575 13.261 5.724 1.00 77.56 166 GLY A C 1
ATOM 1262 O O . GLY A 1 166 ? 10.711 12.482 6.137 1.00 77.56 166 GLY A O 1
ATOM 1263 N N . GLU A 1 167 ? 11.864 14.401 6.355 1.00 82.06 167 GLU A N 1
ATOM 1264 C CA . GLU A 1 167 ? 11.152 14.870 7.549 1.00 82.06 167 GLU A CA 1
ATOM 1265 C C . GLU A 1 167 ? 9.647 15.005 7.287 1.00 82.06 167 GLU A C 1
ATOM 1267 O O . GLU A 1 167 ? 8.835 14.558 8.102 1.00 82.06 167 GLU A O 1
ATOM 1272 N N . GLU A 1 168 ? 9.262 15.549 6.130 1.00 85.56 168 GLU A N 1
ATOM 1273 C CA . GLU A 1 168 ? 7.860 15.731 5.760 1.00 85.56 168 GLU A CA 1
ATOM 1274 C C . GLU A 1 168 ? 7.095 14.398 5.700 1.00 85.56 168 GLU A C 1
ATOM 1276 O O . GLU A 1 168 ? 5.991 14.302 6.245 1.00 85.56 168 GLU A O 1
ATOM 1281 N N . LEU A 1 169 ? 7.695 13.339 5.140 1.00 86.12 169 LEU A N 1
ATOM 1282 C CA . LEU A 1 169 ? 7.092 11.998 5.124 1.00 86.12 169 LEU A CA 1
ATOM 1283 C C . LEU A 1 169 ? 6.834 11.483 6.550 1.00 86.12 169 LEU A C 1
ATOM 1285 O O . LEU A 1 169 ? 5.758 10.959 6.852 1.00 86.12 169 LEU A O 1
ATOM 1289 N N . TRP A 1 170 ? 7.791 11.659 7.463 1.00 88.94 170 TRP A N 1
ATOM 1290 C CA . TRP A 1 170 ? 7.611 11.263 8.862 1.00 88.94 170 TRP A CA 1
ATOM 1291 C C . TRP A 1 170 ? 6.521 12.072 9.563 1.00 88.94 170 TRP A C 1
ATOM 1293 O O . TRP A 1 170 ? 5.693 11.482 10.263 1.00 88.94 170 TRP A O 1
ATOM 1303 N N . PHE A 1 171 ? 6.475 13.391 9.363 1.00 90.38 171 PHE A N 1
ATOM 1304 C CA . PHE A 1 171 ? 5.429 14.234 9.942 1.00 90.38 171 PHE A CA 1
ATOM 1305 C C . PHE A 1 171 ? 4.041 13.848 9.433 1.00 90.38 171 PHE A C 1
ATOM 1307 O O . PHE A 1 171 ? 3.123 13.693 10.239 1.00 90.38 171 PHE A O 1
ATOM 1314 N N . GLN A 1 172 ? 3.892 13.618 8.127 1.00 88.81 172 GLN A N 1
ATOM 1315 C CA . GLN A 1 172 ? 2.626 13.180 7.541 1.00 88.81 172 GLN A CA 1
ATOM 1316 C C . GLN A 1 172 ? 2.180 11.816 8.096 1.00 88.81 172 GLN A C 1
ATOM 1318 O O . GLN A 1 172 ? 0.999 11.639 8.411 1.00 88.81 172 GLN A O 1
ATOM 1323 N N . LEU A 1 173 ? 3.107 10.867 8.285 1.00 89.69 173 LEU A N 1
ATOM 1324 C CA . LEU A 1 173 ? 2.808 9.568 8.898 1.00 89.69 173 LEU A CA 1
ATOM 1325 C C . LEU A 1 173 ? 2.389 9.696 10.367 1.00 89.69 173 LEU A C 1
ATOM 1327 O O . LEU A 1 173 ? 1.428 9.055 10.793 1.00 89.69 173 LEU A O 1
ATOM 1331 N N . LEU A 1 174 ? 3.074 10.534 11.146 1.00 89.75 174 LEU A N 1
ATOM 1332 C CA . LEU A 1 174 ? 2.712 10.777 12.543 1.00 89.75 174 LEU A CA 1
ATOM 1333 C C . LEU A 1 174 ? 1.341 11.445 12.644 1.00 89.75 174 LEU A C 1
ATOM 1335 O O . LEU A 1 174 ? 0.488 10.984 13.400 1.00 89.75 174 LEU A O 1
ATOM 1339 N N . GLN A 1 175 ? 1.096 12.476 11.836 1.00 89.00 175 GLN A N 1
ATOM 1340 C CA . GLN A 1 175 ? -0.191 13.162 11.789 1.00 89.00 175 GLN A CA 1
ATOM 1341 C C . GLN A 1 175 ? -1.321 12.211 11.386 1.00 89.00 175 GLN A C 1
ATOM 1343 O O . GLN A 1 175 ? -2.418 12.296 11.928 1.00 89.00 175 GLN A O 1
ATOM 1348 N N . CYS A 1 176 ? -1.047 11.265 10.489 1.00 86.75 176 CYS A N 1
ATOM 1349 C CA . CYS A 1 176 ? -1.989 10.225 10.098 1.00 86.75 176 CYS A CA 1
ATOM 1350 C C . CYS A 1 176 ? -2.426 9.318 11.263 1.00 86.75 176 CYS A C 1
ATOM 1352 O O . CYS A 1 176 ? -3.541 8.810 11.227 1.00 86.75 176 CYS A O 1
ATOM 1354 N N . CYS A 1 177 ? -1.574 9.105 12.270 1.00 83.12 177 CYS A N 1
ATOM 1355 C CA . CYS A 1 177 ? -1.868 8.227 13.407 1.00 83.12 177 CYS A CA 1
ATOM 1356 C C . CYS A 1 177 ? -2.574 8.933 14.577 1.00 83.12 177 CYS A C 1
ATOM 1358 O O . CYS A 1 177 ? -3.055 8.262 15.486 1.00 83.12 177 CYS A O 1
ATOM 1360 N N . ILE A 1 178 ? -2.561 10.269 14.605 1.00 78.81 178 ILE A N 1
ATOM 1361 C CA . ILE A 1 178 ? -3.053 11.080 15.735 1.00 78.81 178 ILE A CA 1
ATOM 1362 C C . ILE A 1 178 ? -4.546 11.438 15.581 1.00 78.81 178 ILE A C 1
ATOM 1364 O O . ILE A 1 178 ? -5.176 11.859 16.551 1.00 78.81 178 ILE A O 1
ATOM 1368 N N . VAL A 1 179 ? -5.108 11.266 14.381 1.00 56.41 179 VAL A N 1
ATOM 1369 C CA . VAL A 1 179 ? -6.522 11.527 14.045 1.00 56.41 179 VAL A CA 1
ATOM 1370 C C . VAL A 1 179 ? -7.358 10.269 14.245 1.00 56.41 179 VAL A C 1
ATOM 1372 O O . VAL A 1 179 ? -8.463 10.396 14.814 1.00 56.41 179 VAL A O 1
#

Sequence (179 aa):
EEGEDVTGGRSPAASALLDDSTCEQYIRLMCRFSPRDVLPFLMEHETYRPAECLRACQEHDVRDAAVYLMERMGDVQGAFATSLKDVKLSIYQVQLAVLTGQAEVPASARQQGLMAQSNRGRAPARISHRGGEAELAAEIINARAALTSAIGICKRNCRNIADHEGEELWFQLLQCCIV

pLDDT: mean 76.26, std 19.31, range [37.91, 94.5]

Organism: NCBI:txid63592